Protein AF-A0A388SFV3-F1 (afdb_monomer_lite)

Radius of gyration: 19.25 Å; chains: 1; bounding box: 48×56×50 Å

Sequence (148 aa):
MTDPQYMTKIFVDTTKRKKVIFIKVAERQGKKLGDWVMDVLTEHLKAQFIDAAMKSGISFSALELKRREDGWVEVNPDTMHELCRLAKIPPHYYDLSSEEDLADIVFSLYAEWKKQGGTPDAVAEAILEESGVHLAPENKEESRQALG

Organism: NCBI:txid2259133

Secondary structure (DSSP, 8-state):
-PPP---PPPP----HHHHHHHHHHHHHTT--HHHHHHHHHHHHHHHHHHHHHHHH---GGGG--EE-TTS-EE--HHHHHHHHHHHTS-TTTGGGS-HHHHHHHHHHHHHHHHHTTPPP-HHHHHHHHHTT--PPPP---SSSSS--

Structure (mmCIF, N/CA/C/O backbone):
d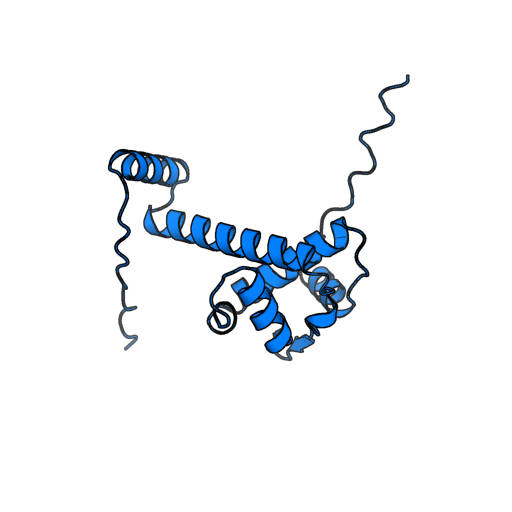ata_AF-A0A388SFV3-F1
#
_entry.id   AF-A0A388SFV3-F1
#
loop_
_atom_site.group_PDB
_atom_site.id
_atom_site.type_symbol
_atom_site.label_atom_id
_atom_site.label_alt_id
_atom_site.label_comp_id
_atom_site.label_asym_id
_atom_site.label_entity_id
_atom_site.label_seq_id
_atom_site.pdbx_PDB_ins_code
_atom_site.Cartn_x
_atom_site.Cartn_y
_atom_site.Cartn_z
_atom_site.occupancy
_atom_site.B_iso_or_equiv
_atom_site.auth_seq_id
_atom_site.auth_comp_id
_atom_site.auth_asym_id
_atom_site.auth_atom_id
_atom_site.pdbx_PDB_model_num
ATOM 1 N N . MET A 1 1 ? 30.316 -14.248 7.718 1.00 35.06 1 MET A N 1
ATOM 2 C CA . MET A 1 1 ? 30.219 -14.416 6.254 1.00 35.06 1 MET A CA 1
ATOM 3 C C . MET A 1 1 ? 28.776 -14.155 5.883 1.00 35.06 1 MET A C 1
ATOM 5 O O . MET A 1 1 ? 27.941 -15.012 6.116 1.00 35.06 1 MET A O 1
ATOM 9 N N . THR A 1 2 ? 28.469 -12.935 5.455 1.00 43.72 2 THR A N 1
ATOM 10 C CA . THR A 1 2 ? 27.161 -12.576 4.901 1.00 43.72 2 THR A CA 1
ATOM 11 C C . THR A 1 2 ? 27.071 -13.176 3.503 1.00 43.72 2 THR A C 1
ATOM 13 O O . THR A 1 2 ? 27.927 -12.913 2.659 1.00 43.72 2 THR A O 1
ATOM 16 N N . ASP A 1 3 ? 26.088 -14.048 3.308 1.00 43.12 3 ASP A N 1
ATOM 17 C CA . ASP A 1 3 ? 25.735 -14.649 2.022 1.00 43.12 3 ASP A CA 1
ATOM 18 C C . ASP A 1 3 ? 25.507 -13.516 0.997 1.00 43.12 3 ASP A C 1
ATOM 20 O O . ASP A 1 3 ? 24.798 -12.555 1.325 1.00 43.12 3 ASP A O 1
ATOM 24 N N . PRO A 1 4 ? 26.144 -13.519 -0.191 1.00 50.72 4 PRO A N 1
ATOM 25 C CA . PRO A 1 4 ? 25.873 -12.509 -1.204 1.00 50.72 4 PRO A CA 1
ATOM 26 C C . PRO A 1 4 ? 24.379 -12.526 -1.525 1.00 50.72 4 PRO A C 1
ATOM 28 O O . PRO A 1 4 ? 23.856 -13.546 -1.965 1.00 50.72 4 PRO A O 1
ATOM 31 N N . GL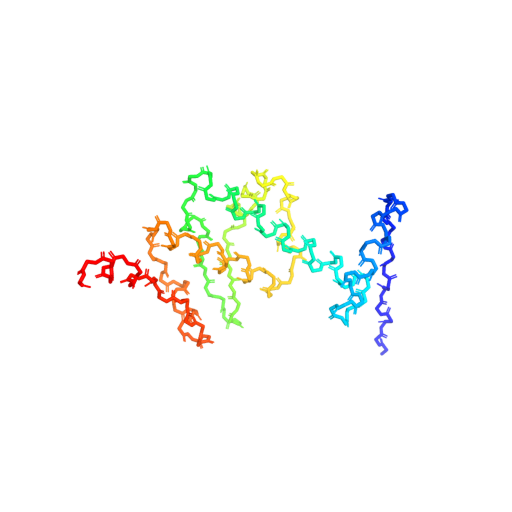N A 1 5 ? 23.711 -11.391 -1.287 1.00 54.69 5 GLN A N 1
ATOM 32 C CA . GLN A 1 5 ? 22.319 -11.136 -1.659 1.00 54.69 5 GLN A CA 1
ATOM 33 C C . GLN A 1 5 ? 21.999 -11.835 -2.982 1.00 54.69 5 GLN A C 1
ATOM 35 O O . GLN A 1 5 ? 22.585 -11.501 -4.016 1.00 54.69 5 GLN A O 1
ATOM 40 N N . TYR A 1 6 ? 21.097 -12.816 -2.948 1.00 57.25 6 TYR A N 1
ATOM 41 C CA . TYR A 1 6 ? 20.627 -13.499 -4.145 1.00 57.25 6 TYR A CA 1
ATOM 42 C C . TYR A 1 6 ? 20.021 -12.454 -5.090 1.00 57.25 6 TYR A C 1
ATOM 44 O O . TYR A 1 6 ? 18.871 -12.045 -4.935 1.00 57.25 6 TYR A O 1
ATOM 52 N N . MET A 1 7 ? 20.802 -12.001 -6.076 1.00 57.06 7 MET A N 1
ATOM 53 C CA . MET A 1 7 ? 20.297 -11.202 -7.189 1.00 57.06 7 MET A CA 1
ATOM 54 C C . MET A 1 7 ? 19.325 -12.078 -7.976 1.00 57.06 7 MET A C 1
ATOM 56 O O . MET A 1 7 ? 19.717 -12.856 -8.849 1.00 57.06 7 MET A O 1
ATOM 60 N N . THR A 1 8 ? 18.044 -11.956 -7.657 1.00 73.44 8 THR A N 1
ATOM 61 C CA . THR A 1 8 ? 16.984 -12.633 -8.393 1.00 73.44 8 THR A CA 1
ATOM 62 C C . THR A 1 8 ? 16.711 -11.841 -9.664 1.00 73.44 8 THR A C 1
ATOM 64 O O . THR A 1 8 ? 16.377 -10.658 -9.622 1.00 73.44 8 THR A O 1
ATOM 67 N N . LYS A 1 9 ? 16.898 -12.475 -10.824 1.00 80.69 9 LYS A N 1
ATOM 68 C CA . LYS A 1 9 ? 16.600 -11.860 -12.122 1.00 80.69 9 LYS A CA 1
ATOM 69 C C . LYS A 1 9 ? 15.148 -12.138 -12.485 1.00 80.69 9 LYS A C 1
ATOM 71 O O . LYS A 1 9 ? 14.777 -13.293 -12.672 1.00 80.69 9 LYS A O 1
ATOM 76 N N . ILE A 1 10 ? 14.360 -11.079 -12.642 1.00 82.75 10 ILE A N 1
ATOM 77 C CA . ILE A 1 10 ? 13.009 -11.149 -13.201 1.00 82.75 10 ILE A CA 1
ATOM 78 C C . ILE A 1 10 ? 13.092 -10.767 -14.680 1.00 82.75 10 ILE A C 1
ATOM 80 O O . ILE A 1 10 ? 13.607 -9.703 -15.030 1.00 82.75 10 ILE A O 1
ATOM 84 N N . PHE A 1 11 ? 12.601 -11.640 -15.559 1.00 87.12 11 PHE A N 1
ATOM 85 C CA . PHE A 1 11 ? 12.498 -11.359 -16.989 1.00 87.12 11 PHE A CA 1
ATOM 86 C C . PHE A 1 11 ? 11.090 -10.861 -17.300 1.00 87.12 11 PHE A C 1
ATOM 88 O O . PHE A 1 11 ? 10.111 -11.556 -17.047 1.00 87.12 11 PHE A O 1
ATOM 95 N N . VAL A 1 12 ? 10.999 -9.649 -17.845 1.00 86.00 12 VAL A N 1
ATOM 96 C CA . VAL A 1 12 ? 9.728 -9.036 -18.239 1.00 86.00 12 VAL A CA 1
ATOM 97 C C . VAL A 1 12 ? 9.680 -8.937 -19.755 1.00 86.00 12 VAL A C 1
ATOM 99 O O . VAL A 1 12 ? 10.463 -8.202 -20.366 1.00 86.00 12 VAL A O 1
ATOM 102 N N . ASP A 1 13 ? 8.733 -9.649 -20.357 1.00 90.31 13 ASP A N 1
ATOM 103 C CA . ASP A 1 13 ? 8.477 -9.554 -21.786 1.00 90.31 13 ASP A CA 1
ATOM 104 C C . ASP A 1 13 ? 7.686 -8.290 -22.116 1.00 90.31 13 ASP A C 1
ATOM 106 O O . ASP A 1 13 ? 6.670 -7.951 -21.509 1.00 90.31 13 ASP A O 1
ATOM 110 N N . THR A 1 14 ? 8.170 -7.556 -23.111 1.00 90.25 14 THR A N 1
ATOM 111 C CA . THR A 1 14 ? 7.523 -6.337 -23.585 1.00 90.25 14 THR A CA 1
ATOM 112 C C . THR A 1 14 ? 7.904 -6.061 -25.031 1.00 90.25 14 THR A C 1
ATOM 114 O O . THR A 1 14 ? 8.871 -6.598 -25.573 1.00 90.25 14 THR A O 1
ATOM 117 N N . THR A 1 15 ? 7.155 -5.179 -25.685 1.00 95.38 15 THR A N 1
ATOM 118 C CA . THR A 1 15 ? 7.491 -4.759 -27.050 1.00 95.38 15 THR A CA 1
ATOM 119 C C . THR A 1 15 ? 8.814 -3.987 -27.071 1.00 95.38 15 THR A C 1
ATOM 121 O O . THR A 1 15 ? 9.123 -3.233 -26.143 1.00 95.38 15 THR A O 1
ATOM 124 N N . LYS A 1 16 ? 9.563 -4.077 -28.182 1.00 93.94 16 LYS A N 1
ATOM 125 C CA . LYS A 1 16 ? 10.798 -3.290 -28.382 1.00 93.94 16 LYS A CA 1
ATOM 126 C C . LYS A 1 16 ? 10.576 -1.796 -28.120 1.00 93.94 16 LYS A C 1
ATOM 128 O O . LYS A 1 16 ? 11.405 -1.150 -27.487 1.00 93.94 16 LYS A O 1
ATOM 133 N N . ARG A 1 17 ? 9.431 -1.260 -28.559 1.00 95.75 17 ARG A N 1
ATOM 134 C CA . ARG A 1 17 ? 9.070 0.151 -28.374 1.00 95.75 17 ARG A CA 1
ATOM 135 C C . ARG A 1 17 ? 8.896 0.512 -26.897 1.00 95.75 17 ARG A C 1
ATOM 137 O O . ARG A 1 17 ? 9.466 1.508 -26.465 1.00 95.75 17 ARG A O 1
ATOM 144 N N . LYS A 1 18 ? 8.162 -0.295 -26.122 1.00 94.69 18 LYS A N 1
ATOM 145 C CA . LYS A 1 18 ? 7.991 -0.067 -24.675 1.00 94.69 18 LYS A CA 1
ATOM 146 C C . LYS A 1 18 ? 9.321 -0.159 -23.930 1.00 94.69 18 LYS A C 1
ATOM 148 O O . LYS A 1 18 ? 9.615 0.732 -23.144 1.00 94.69 18 LYS A O 1
ATOM 153 N N . LYS A 1 19 ? 10.162 -1.152 -24.250 1.00 94.19 19 LYS A N 1
ATOM 154 C CA . LYS A 1 19 ? 11.507 -1.276 -23.663 1.00 94.19 19 LYS A CA 1
ATOM 155 C C . LYS A 1 19 ? 12.333 0.002 -23.844 1.00 94.19 19 LYS A C 1
ATOM 157 O O . LYS A 1 19 ? 12.909 0.495 -22.882 1.00 94.19 19 LYS A O 1
ATOM 162 N N . VAL A 1 20 ? 12.364 0.557 -25.059 1.00 96.00 20 VAL A N 1
ATOM 163 C CA . VAL A 1 20 ? 13.090 1.809 -25.345 1.00 96.00 20 VAL A CA 1
ATOM 164 C C . VAL A 1 20 ? 12.526 2.984 -24.546 1.00 96.00 20 VAL A C 1
ATOM 166 O O . VAL A 1 20 ? 13.297 3.802 -24.053 1.00 96.00 20 VAL A O 1
ATOM 169 N N . ILE A 1 21 ? 11.201 3.075 -24.405 1.00 96.31 21 ILE A N 1
ATOM 170 C CA . ILE A 1 21 ? 10.563 4.129 -23.606 1.00 96.31 21 ILE A CA 1
ATOM 171 C C . ILE A 1 21 ? 10.970 4.003 -22.134 1.00 96.31 21 ILE A C 1
ATOM 173 O O . ILE A 1 21 ? 11.420 4.989 -21.562 1.00 96.31 21 ILE A O 1
ATOM 177 N N . PHE A 1 22 ? 10.874 2.808 -21.544 1.00 95.12 22 PHE A N 1
ATOM 178 C CA . PHE A 1 22 ? 11.200 2.593 -20.131 1.00 95.12 22 PHE A CA 1
ATOM 179 C C . PHE A 1 22 ? 12.657 2.933 -19.814 1.00 95.12 22 PHE A C 1
ATOM 181 O O . PHE A 1 22 ? 12.913 3.647 -18.852 1.00 95.12 22 PHE A O 1
ATOM 188 N N . ILE A 1 23 ? 13.599 2.511 -20.667 1.00 95.62 23 ILE A N 1
ATOM 189 C CA . ILE A 1 23 ? 15.021 2.861 -20.516 1.00 95.62 23 ILE A CA 1
ATOM 190 C C . ILE A 1 23 ? 15.198 4.382 -20.505 1.00 95.62 23 ILE A C 1
ATOM 192 O O . ILE A 1 23 ? 15.770 4.926 -19.566 1.00 95.62 23 ILE A O 1
ATOM 196 N N . LYS A 1 24 ? 14.645 5.082 -21.504 1.00 97.31 24 LYS A N 1
ATOM 197 C CA . LYS A 1 24 ? 14.796 6.539 -21.618 1.00 97.31 24 LYS A CA 1
ATOM 198 C C . LYS A 1 24 ? 14.169 7.300 -20.453 1.00 97.31 24 LYS A C 1
ATOM 200 O O . LYS A 1 24 ? 14.669 8.359 -20.085 1.00 97.31 24 LYS A O 1
ATOM 205 N N . VAL A 1 25 ? 13.052 6.815 -19.912 1.00 97.25 25 VAL A N 1
ATOM 206 C CA . VAL A 1 25 ? 12.404 7.444 -18.753 1.00 97.25 25 VAL A CA 1
ATOM 207 C C . VAL A 1 25 ? 13.235 7.219 -17.491 1.00 97.25 25 VAL A C 1
ATOM 209 O O . VAL A 1 25 ? 13.499 8.191 -16.788 1.00 97.25 25 VAL A O 1
ATOM 212 N N . ALA A 1 26 ? 13.710 5.994 -17.249 1.00 96.69 26 ALA A N 1
ATOM 213 C CA . ALA A 1 26 ? 14.568 5.684 -16.106 1.00 96.69 26 ALA A CA 1
ATOM 214 C C . ALA A 1 26 ? 15.867 6.515 -16.125 1.00 96.69 26 ALA A C 1
ATOM 216 O O . ALA A 1 26 ? 16.203 7.158 -15.132 1.00 96.69 26 ALA A O 1
ATOM 217 N N . GLU A 1 27 ? 16.535 6.605 -17.282 1.00 97.19 27 GLU A N 1
ATOM 218 C CA . GLU A 1 27 ? 17.751 7.412 -17.470 1.00 97.19 27 GLU A CA 1
ATOM 219 C C . GLU A 1 27 ? 17.519 8.900 -17.180 1.00 97.19 27 GLU A C 1
ATOM 221 O O . GLU A 1 27 ? 18.321 9.531 -16.495 1.00 97.19 27 GLU A O 1
ATOM 226 N N . ARG A 1 28 ? 16.399 9.467 -17.651 1.00 97.62 28 ARG A N 1
ATOM 227 C CA . ARG A 1 28 ? 16.036 10.870 -17.380 1.00 97.62 28 ARG A CA 1
ATOM 228 C C . ARG A 1 28 ? 15.793 11.157 -15.900 1.00 97.62 28 ARG A C 1
ATOM 230 O O . ARG A 1 28 ? 15.903 12.309 -15.498 1.00 97.62 28 ARG A O 1
ATOM 237 N N . GLN A 1 29 ? 15.456 10.137 -15.116 1.00 96.50 29 GLN A N 1
ATOM 238 C CA . GLN A 1 29 ? 15.281 10.228 -13.666 1.00 96.50 29 GLN A CA 1
ATOM 239 C C . GLN A 1 29 ? 16.550 9.835 -12.892 1.00 96.50 29 GLN A C 1
ATOM 241 O O . GLN A 1 29 ? 16.522 9.795 -11.667 1.00 96.50 29 GLN A O 1
ATOM 246 N N . GLY A 1 30 ? 17.653 9.518 -13.582 1.00 96.56 30 GLY A N 1
ATOM 247 C CA . GLY A 1 30 ? 18.892 9.065 -12.947 1.00 96.56 30 GLY A CA 1
ATOM 248 C C . GLY A 1 30 ? 18.784 7.693 -12.271 1.00 96.56 30 GLY A C 1
ATOM 249 O O . GLY A 1 30 ? 19.610 7.375 -11.420 1.00 96.56 30 GLY A O 1
ATOM 250 N N . LYS A 1 31 ? 17.781 6.877 -12.628 1.00 95.75 31 LYS A N 1
ATOM 251 C CA . LYS A 1 31 ? 17.527 5.557 -12.032 1.00 95.75 31 LYS A CA 1
ATOM 252 C C . LYS A 1 31 ? 17.971 4.429 -12.959 1.00 95.75 31 LYS A C 1
ATOM 254 O O . LYS A 1 31 ? 17.904 4.539 -14.185 1.00 95.75 31 LYS A O 1
ATOM 259 N N . LYS A 1 32 ? 18.375 3.294 -12.380 1.00 93.94 32 LYS A N 1
ATOM 260 C CA . LYS A 1 32 ? 18.503 2.048 -13.150 1.00 93.94 32 LYS A CA 1
ATOM 261 C C . LYS A 1 32 ? 17.109 1.587 -13.572 1.00 93.94 32 LYS A C 1
ATOM 263 O O . LYS A 1 32 ? 16.143 1.771 -12.839 1.00 93.94 32 LYS A O 1
ATOM 268 N N . LEU A 1 33 ? 17.011 0.939 -14.736 1.00 92.44 33 LEU A N 1
ATOM 269 C CA . LEU A 1 33 ? 15.728 0.452 -15.254 1.00 92.44 33 LEU A CA 1
ATOM 270 C C . LEU A 1 33 ? 15.007 -0.474 -14.263 1.00 92.44 33 LEU A C 1
ATOM 272 O O . LEU A 1 33 ? 13.798 -0.359 -14.126 1.00 92.44 33 LEU A O 1
ATOM 276 N N . GLY A 1 34 ? 15.734 -1.385 -13.606 1.00 91.25 34 GLY A N 1
ATOM 277 C CA . GLY A 1 34 ? 15.156 -2.315 -12.629 1.00 91.25 34 GLY A CA 1
ATOM 278 C C . GLY A 1 34 ? 14.499 -1.575 -11.467 1.00 91.25 34 GLY A C 1
ATOM 279 O O . GLY A 1 34 ? 13.305 -1.741 -11.254 1.00 91.25 34 GLY A O 1
ATOM 280 N N . ASP A 1 35 ? 15.257 -0.700 -10.807 1.00 91.88 35 ASP A N 1
ATOM 281 C CA . ASP A 1 35 ? 14.784 0.119 -9.685 1.00 91.88 35 ASP A CA 1
ATOM 282 C C . ASP A 1 35 ? 13.563 0.959 -10.095 1.00 91.88 35 ASP A C 1
ATOM 284 O O . ASP A 1 35 ? 12.528 0.918 -9.444 1.00 91.88 35 ASP A O 1
ATOM 288 N N . TRP A 1 36 ? 13.630 1.622 -11.255 1.00 94.62 36 TRP A N 1
ATOM 289 C CA . TRP A 1 36 ? 12.508 2.408 -11.774 1.00 94.62 36 TRP A CA 1
ATOM 290 C C . TRP A 1 36 ? 11.253 1.563 -12.046 1.00 94.62 36 TRP A C 1
ATOM 292 O O . TRP A 1 36 ? 10.141 2.005 -11.771 1.00 94.62 36 TRP A O 1
ATOM 302 N N . VAL A 1 37 ? 11.405 0.351 -12.595 1.00 92.31 37 VAL A N 1
ATOM 303 C CA . VAL A 1 37 ? 10.269 -0.560 -12.817 1.00 92.31 37 VAL A CA 1
ATOM 304 C C . VAL A 1 37 ? 9.656 -0.997 -11.489 1.00 92.31 37 VAL A C 1
ATOM 306 O O . VAL A 1 37 ? 8.432 -1.070 -11.405 1.00 92.31 37 VAL A O 1
ATOM 309 N N . MET A 1 38 ? 10.480 -1.268 -10.474 1.00 91.31 38 MET A N 1
ATOM 310 C CA . MET A 1 38 ? 9.993 -1.635 -9.145 1.00 91.31 38 MET A CA 1
ATOM 311 C C . MET A 1 38 ? 9.225 -0.484 -8.499 1.00 91.31 38 MET A C 1
ATOM 313 O O . MET A 1 38 ? 8.109 -0.712 -8.053 1.00 91.31 38 MET A O 1
ATOM 317 N N . ASP A 1 39 ? 9.735 0.749 -8.562 1.00 92.00 39 ASP A N 1
ATOM 318 C CA . ASP A 1 39 ? 9.021 1.926 -8.047 1.00 92.00 39 ASP A CA 1
ATOM 319 C C . ASP A 1 39 ? 7.643 2.084 -8.706 1.00 92.00 39 ASP A C 1
ATOM 321 O O . ASP A 1 39 ? 6.629 2.266 -8.037 1.00 92.00 39 ASP A O 1
ATOM 325 N N . VAL A 1 40 ? 7.587 1.972 -10.040 1.00 93.56 40 VAL A N 1
ATOM 326 C CA . VAL A 1 40 ? 6.328 2.081 -10.792 1.00 93.56 40 VAL A CA 1
ATOM 327 C C . VAL A 1 40 ? 5.362 0.952 -10.433 1.00 93.56 40 VAL A C 1
ATOM 329 O O . VAL A 1 40 ? 4.157 1.188 -10.357 1.00 93.56 40 VAL A O 1
ATOM 332 N N . LEU A 1 41 ? 5.865 -0.268 -10.229 1.00 92.69 41 LEU A N 1
ATOM 333 C CA . LEU A 1 41 ? 5.046 -1.405 -9.818 1.00 92.69 41 LEU A CA 1
ATOM 334 C C . LEU A 1 41 ? 4.479 -1.204 -8.408 1.00 92.69 41 LEU A C 1
ATOM 336 O O . LEU A 1 41 ? 3.280 -1.398 -8.220 1.00 92.69 41 LEU A O 1
ATOM 340 N N . THR A 1 42 ? 5.309 -0.785 -7.452 1.00 91.94 42 THR A N 1
ATOM 341 C CA . THR A 1 42 ? 4.897 -0.515 -6.068 1.00 91.94 42 THR A CA 1
ATOM 342 C C . THR A 1 42 ? 3.820 0.563 -6.022 1.00 91.94 42 THR A C 1
ATOM 344 O O . THR A 1 42 ? 2.754 0.344 -5.446 1.00 91.94 42 THR A O 1
ATOM 347 N N . GLU A 1 43 ? 4.028 1.685 -6.715 1.00 94.31 43 GLU A N 1
ATOM 348 C CA . GLU A 1 43 ? 3.036 2.762 -6.799 1.00 94.31 43 GLU A CA 1
ATOM 349 C C . GLU A 1 43 ? 1.740 2.312 -7.487 1.00 94.31 43 GLU A C 1
ATOM 351 O O . GLU A 1 43 ? 0.643 2.696 -7.077 1.00 94.31 43 GLU A O 1
ATOM 356 N N . HIS A 1 44 ? 1.837 1.456 -8.510 1.00 95.56 44 HIS A N 1
ATOM 357 C CA . HIS A 1 44 ? 0.659 0.906 -9.176 1.00 95.56 44 HIS A CA 1
ATOM 358 C C . HIS A 1 44 ? -0.168 0.009 -8.247 1.00 95.56 44 HIS A C 1
ATOM 360 O O . HIS A 1 44 ? -1.389 0.164 -8.191 1.00 95.56 44 HIS A O 1
ATOM 366 N N . LEU A 1 45 ? 0.482 -0.895 -7.506 1.00 95.62 45 LEU A N 1
ATOM 367 C CA . LEU A 1 45 ? -0.182 -1.776 -6.543 1.00 95.62 45 LEU A CA 1
ATOM 368 C C . LEU A 1 45 ? -0.807 -0.975 -5.398 1.00 95.62 45 LEU A C 1
ATOM 370 O O . LEU A 1 45 ? -1.967 -1.205 -5.065 1.00 95.62 45 LEU A O 1
ATOM 374 N N . LYS A 1 46 ? -0.093 0.025 -4.867 1.00 96.00 46 LYS A N 1
ATOM 375 C CA . LYS A 1 46 ? -0.621 0.954 -3.859 1.00 96.00 46 LYS A CA 1
ATOM 376 C C . LYS A 1 46 ? -1.877 1.675 -4.348 1.00 96.00 46 LYS A C 1
ATOM 378 O O . LYS A 1 46 ? -2.903 1.650 -3.672 1.00 96.00 46 LYS A O 1
ATOM 383 N N . ALA A 1 47 ? -1.834 2.272 -5.539 1.00 96.94 47 ALA A N 1
ATOM 384 C CA . ALA A 1 47 ? -2.990 2.965 -6.105 1.00 96.94 47 ALA A CA 1
ATOM 385 C C . ALA A 1 47 ? -4.183 2.018 -6.326 1.00 96.94 47 ALA A C 1
ATOM 387 O O . ALA A 1 47 ? -5.323 2.380 -6.040 1.00 96.94 47 ALA A O 1
ATOM 388 N N . GLN A 1 48 ? -3.922 0.797 -6.802 1.00 97.56 48 GLN A N 1
ATOM 389 C CA . GLN A 1 48 ? -4.942 -0.231 -7.006 1.00 97.56 48 GLN A CA 1
ATOM 390 C C . GLN A 1 48 ? -5.578 -0.687 -5.685 1.00 97.56 48 GLN A C 1
ATOM 392 O O . GLN A 1 48 ? -6.795 -0.862 -5.623 1.00 97.56 48 GLN A O 1
ATOM 397 N N . PHE A 1 49 ? -4.774 -0.846 -4.633 1.00 97.81 49 PHE A N 1
ATOM 398 C CA . PHE A 1 49 ? -5.248 -1.172 -3.292 1.00 97.81 49 PHE A CA 1
ATOM 399 C C . PHE A 1 49 ? -6.147 -0.071 -2.723 1.00 97.81 49 PHE A C 1
ATOM 401 O O . PHE A 1 49 ? -7.272 -0.352 -2.314 1.00 97.81 49 PHE A O 1
ATOM 408 N N . ILE A 1 50 ? -5.689 1.185 -2.750 1.00 97.62 50 ILE A N 1
ATOM 409 C CA . ILE A 1 50 ? -6.442 2.327 -2.210 1.00 97.62 50 ILE A CA 1
ATOM 410 C C . ILE A 1 50 ? -7.761 2.510 -2.967 1.00 97.62 50 ILE A C 1
ATOM 412 O O . ILE A 1 50 ? -8.809 2.652 -2.342 1.00 97.62 50 ILE A O 1
ATOM 416 N N . ASP A 1 51 ? -7.742 2.449 -4.301 1.00 97.62 51 ASP A N 1
ATOM 417 C CA . ASP A 1 51 ? -8.957 2.560 -5.116 1.00 97.62 51 ASP A CA 1
ATOM 418 C C . ASP A 1 51 ? -9.990 1.478 -4.762 1.00 97.62 51 ASP A C 1
ATOM 420 O O . ASP A 1 51 ? -11.180 1.773 -4.614 1.00 97.62 51 ASP A O 1
ATOM 424 N N . ALA A 1 52 ? -9.542 0.232 -4.575 1.00 97.25 52 ALA A N 1
ATOM 425 C CA . ALA A 1 52 ? -10.412 -0.863 -4.165 1.00 97.25 52 ALA A CA 1
ATOM 426 C C . ALA A 1 52 ? -10.958 -0.665 -2.745 1.00 97.25 52 ALA A C 1
ATOM 428 O O . ALA A 1 52 ? -12.157 -0.850 -2.529 1.00 97.25 52 ALA A O 1
ATOM 429 N N . ALA A 1 53 ? -10.114 -0.240 -1.802 1.00 97.19 53 ALA A N 1
ATOM 430 C CA . ALA A 1 53 ? -10.518 0.035 -0.429 1.00 97.19 53 ALA A CA 1
ATOM 431 C C . ALA A 1 53 ? -11.585 1.131 -0.365 1.00 97.19 53 ALA A C 1
ATOM 433 O O . ALA A 1 53 ? -12.659 0.899 0.192 1.00 97.19 53 ALA A O 1
ATOM 434 N N . MET A 1 54 ? -11.370 2.263 -1.037 1.00 96.44 54 MET A N 1
ATOM 435 C CA . MET A 1 54 ? -12.335 3.367 -1.054 1.00 96.44 54 MET A CA 1
ATOM 436 C C . MET A 1 54 ? -13.675 2.985 -1.702 1.00 96.44 54 MET A C 1
ATOM 438 O O . MET A 1 54 ? -14.719 3.506 -1.315 1.00 96.44 54 MET A O 1
ATOM 442 N N . LYS A 1 55 ? -13.685 2.047 -2.659 1.00 96.81 55 LYS A N 1
ATOM 443 C CA . LYS A 1 55 ? -14.913 1.556 -3.317 1.00 96.81 55 LYS A CA 1
ATOM 444 C C . LYS A 1 55 ? -15.599 0.399 -2.592 1.00 96.81 55 LYS A C 1
ATOM 446 O O . LYS A 1 55 ? -16.736 0.073 -2.927 1.00 96.81 55 LYS A O 1
ATOM 451 N N . SER A 1 56 ? -14.924 -0.239 -1.640 1.00 95.94 56 SER A N 1
ATOM 452 C CA . SER A 1 56 ? -15.422 -1.439 -0.959 1.00 95.94 56 SER A CA 1
ATOM 453 C C . SER A 1 56 ? -16.538 -1.159 0.052 1.00 95.94 56 SER A C 1
ATOM 455 O O . SER A 1 56 ? -17.316 -2.055 0.369 1.00 95.94 56 SER A O 1
ATOM 457 N N . GLY A 1 57 ? -16.606 0.070 0.575 1.00 92.69 57 GLY A N 1
ATOM 458 C CA . GLY A 1 57 ? -17.446 0.415 1.724 1.00 92.69 57 GLY A CA 1
ATOM 459 C C . GLY A 1 57 ? -16.894 -0.066 3.074 1.00 92.69 57 GLY A C 1
ATOM 460 O O . GLY A 1 57 ? -17.521 0.191 4.100 1.00 92.69 57 GLY A O 1
ATOM 461 N N . ILE A 1 58 ? -15.733 -0.731 3.098 1.00 95.00 58 ILE A N 1
ATOM 462 C CA . ILE A 1 58 ? -15.011 -1.081 4.326 1.00 95.00 58 ILE A CA 1
ATOM 463 C C . ILE A 1 58 ? -14.428 0.208 4.914 1.00 95.00 58 ILE A C 1
ATOM 465 O O . ILE A 1 58 ? -13.735 0.957 4.226 1.00 95.00 58 ILE A O 1
ATOM 469 N N . SER A 1 59 ? -14.725 0.489 6.184 1.00 94.69 59 SER A N 1
ATOM 470 C CA . SER A 1 59 ? -14.197 1.672 6.863 1.00 94.69 59 SER A CA 1
ATOM 471 C C . SER A 1 59 ? -12.722 1.507 7.211 1.00 94.69 59 SER A C 1
ATOM 473 O O . SER A 1 59 ? -12.273 0.402 7.507 1.00 94.69 59 SER A O 1
ATOM 475 N N . PHE A 1 60 ? -11.980 2.616 7.280 1.00 96.62 60 PHE A N 1
ATOM 476 C CA . PHE A 1 60 ? -10.582 2.585 7.727 1.00 96.62 60 PHE A CA 1
ATOM 477 C C . PHE A 1 60 ? -10.418 1.907 9.099 1.00 96.62 60 PHE A C 1
ATOM 479 O O . PHE A 1 60 ? -9.503 1.115 9.296 1.00 96.62 60 PHE A O 1
ATOM 486 N N . SER A 1 61 ? -11.358 2.136 10.022 1.00 96.19 61 SER A N 1
ATOM 487 C CA . SER A 1 61 ? -11.360 1.521 11.356 1.00 96.19 61 SER A CA 1
ATOM 488 C C . SER A 1 61 ? -11.413 -0.013 11.351 1.00 96.19 61 SER A C 1
ATOM 490 O O . SER A 1 61 ? -11.019 -0.627 12.338 1.00 96.19 61 SER A O 1
ATOM 492 N N . ALA A 1 62 ? -11.858 -0.649 10.260 1.00 96.81 62 ALA A N 1
ATOM 493 C CA . ALA A 1 62 ? -11.847 -2.106 10.124 1.00 96.81 62 ALA A CA 1
ATOM 494 C C . ALA A 1 62 ? -10.427 -2.681 9.993 1.00 96.81 62 ALA A C 1
ATOM 496 O O . ALA A 1 62 ? -10.236 -3.884 10.161 1.00 96.81 62 ALA A O 1
ATOM 497 N N . LEU A 1 63 ? -9.424 -1.842 9.705 1.00 96.38 63 LEU A N 1
ATOM 498 C CA . LEU A 1 63 ? -8.019 -2.234 9.788 1.00 96.38 63 LEU A CA 1
ATOM 499 C C . LEU A 1 63 ? -7.562 -2.459 11.231 1.00 96.38 63 LEU A C 1
ATOM 501 O O . LEU A 1 63 ? -6.478 -2.997 11.407 1.00 96.38 63 LEU A O 1
ATOM 505 N N . GLU A 1 64 ? -8.345 -2.053 12.240 1.00 96.56 64 GLU A N 1
ATOM 506 C CA . GLU A 1 64 ? -8.017 -2.193 13.667 1.00 96.56 64 GLU A CA 1
ATOM 507 C C . GLU A 1 64 ? -6.566 -1.797 13.969 1.00 96.56 64 GLU A C 1
ATOM 509 O O . GLU A 1 64 ? -5.813 -2.555 14.583 1.00 96.56 64 GLU A O 1
ATOM 514 N N . LEU A 1 65 ? -6.175 -0.619 13.473 1.00 95.81 65 LEU A N 1
ATOM 515 C CA . LEU A 1 65 ? -4.801 -0.142 13.526 1.00 95.81 65 LEU A CA 1
ATOM 516 C C . LEU A 1 65 ? -4.300 -0.107 14.972 1.00 95.81 65 LEU A C 1
ATOM 518 O O . LEU A 1 65 ? -4.920 0.490 15.855 1.00 95.81 65 LEU A O 1
ATOM 522 N N . LYS A 1 66 ? -3.145 -0.724 15.206 1.00 94.56 66 LYS A N 1
ATOM 523 C CA . LYS A 1 66 ? -2.451 -0.722 16.493 1.00 94.56 66 LYS A CA 1
ATOM 524 C C . LYS A 1 66 ? -1.026 -0.238 16.315 1.00 94.56 66 LYS A C 1
ATOM 526 O O . LYS A 1 66 ? -0.392 -0.447 15.283 1.00 94.56 66 LYS A O 1
ATOM 531 N N . ARG A 1 67 ? -0.511 0.377 17.373 1.00 90.69 67 ARG A N 1
ATOM 532 C CA . ARG A 1 67 ? 0.907 0.681 17.517 1.00 90.69 67 ARG A CA 1
ATOM 533 C C . ARG A 1 67 ? 1.572 -0.462 18.278 1.00 90.69 67 ARG A C 1
ATOM 535 O O . ARG A 1 67 ? 1.160 -0.769 19.397 1.00 90.69 67 ARG A O 1
ATOM 542 N N . ARG A 1 68 ? 2.583 -1.083 17.675 1.00 90.69 68 ARG A N 1
ATOM 543 C CA . ARG A 1 68 ? 3.416 -2.105 18.318 1.00 90.69 68 ARG A CA 1
ATOM 544 C C . ARG A 1 68 ? 4.433 -1.461 19.260 1.00 90.69 68 ARG A C 1
ATOM 546 O O . ARG A 1 68 ? 4.771 -0.284 19.126 1.00 90.69 68 ARG A O 1
ATOM 553 N N . GLU A 1 69 ? 4.949 -2.250 20.201 1.00 87.19 69 GLU A N 1
ATOM 554 C CA . GLU A 1 69 ? 5.963 -1.810 21.175 1.00 87.19 69 GLU A CA 1
ATOM 555 C C . GLU A 1 69 ? 7.280 -1.365 20.518 1.00 87.19 69 GLU A C 1
ATOM 557 O O . GLU A 1 69 ? 7.992 -0.522 21.057 1.00 87.19 69 GLU A O 1
ATOM 562 N N . ASP A 1 70 ? 7.592 -1.909 19.342 1.00 84.38 70 ASP A N 1
ATOM 563 C CA . ASP A 1 70 ? 8.779 -1.578 18.549 1.00 84.38 70 ASP A CA 1
ATOM 564 C C . ASP A 1 70 ? 8.610 -0.329 17.667 1.00 84.38 70 ASP A C 1
ATOM 566 O O . ASP A 1 70 ? 9.540 0.056 16.960 1.00 84.38 70 ASP A O 1
ATOM 570 N N . GLY A 1 71 ? 7.448 0.326 17.725 1.00 83.56 71 GLY A N 1
ATOM 571 C CA . GLY A 1 71 ? 7.154 1.537 16.966 1.00 83.56 71 GLY A CA 1
ATOM 572 C C . GLY A 1 71 ? 6.492 1.298 15.607 1.00 83.56 71 GLY A C 1
ATOM 573 O O . GLY A 1 71 ? 6.047 2.264 14.986 1.00 83.56 71 GLY A O 1
ATOM 574 N N . TRP A 1 72 ? 6.370 0.050 15.150 1.00 88.31 72 TRP A N 1
ATOM 575 C CA . TRP A 1 72 ? 5.710 -0.258 13.881 1.00 88.31 72 TRP A CA 1
ATOM 576 C C . TRP A 1 72 ? 4.187 -0.310 14.008 1.00 88.31 72 TRP A C 1
ATOM 578 O O . TRP A 1 72 ? 3.617 -0.329 15.105 1.00 88.31 72 TRP A O 1
ATOM 588 N N . VAL A 1 73 ? 3.513 -0.292 12.861 1.00 90.75 73 VAL A N 1
ATOM 589 C CA . VAL A 1 73 ? 2.059 -0.441 12.788 1.00 90.75 73 VAL A CA 1
ATOM 590 C C . VAL A 1 73 ? 1.684 -1.913 12.686 1.00 90.75 73 VAL A C 1
ATOM 592 O O . VAL A 1 73 ? 2.365 -2.702 12.044 1.00 90.75 73 VAL A O 1
ATOM 595 N N . GLU A 1 74 ? 0.573 -2.278 13.308 1.00 93.31 74 GLU A N 1
ATOM 596 C CA . GLU A 1 74 ? -0.081 -3.571 13.132 1.00 93.31 74 GLU A CA 1
ATOM 597 C C . GLU A 1 74 ? -1.508 -3.330 12.647 1.00 93.31 74 GLU A C 1
ATOM 599 O O . GLU A 1 74 ? -2.182 -2.405 13.105 1.00 93.31 74 GLU A O 1
ATOM 604 N N . VAL A 1 75 ? -1.964 -4.161 11.714 1.00 95.88 75 VAL A N 1
ATOM 605 C CA . VAL A 1 75 ? -3.310 -4.109 11.136 1.00 95.88 75 VAL A CA 1
ATOM 606 C C . VAL A 1 75 ? -3.979 -5.473 11.239 1.00 95.88 75 VAL A C 1
ATOM 608 O O . VAL A 1 75 ? -3.305 -6.500 11.304 1.00 95.88 75 VAL A O 1
ATOM 611 N N . ASN A 1 76 ? -5.309 -5.491 11.207 1.00 96.50 76 ASN A N 1
ATOM 612 C CA . ASN A 1 76 ? -6.095 -6.709 11.100 1.00 96.50 76 ASN A CA 1
ATOM 613 C C 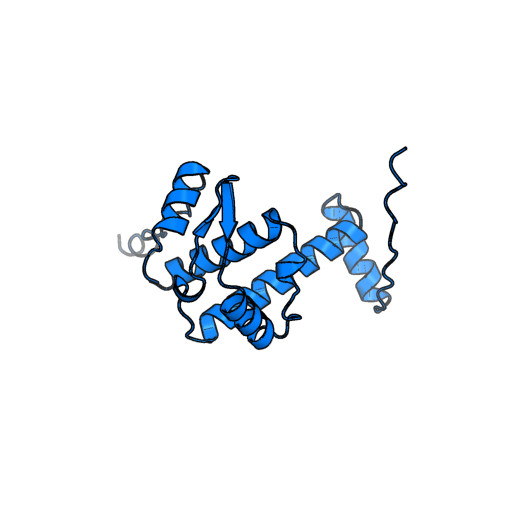. ASN A 1 76 ? -5.766 -7.424 9.768 1.00 96.50 76 ASN A C 1
ATOM 615 O O . ASN A 1 76 ? -6.072 -6.880 8.696 1.00 96.50 76 ASN A O 1
ATOM 619 N N . PRO A 1 77 ? -5.168 -8.632 9.813 1.00 95.25 77 PRO A N 1
ATOM 620 C CA . PRO A 1 77 ? -4.762 -9.352 8.612 1.00 95.25 77 PRO A CA 1
ATOM 621 C C . PRO A 1 77 ? -5.959 -9.765 7.753 1.00 95.25 77 PRO A C 1
ATOM 623 O O . PRO A 1 77 ? -5.873 -9.681 6.532 1.00 95.25 77 PRO A O 1
ATOM 626 N N . ASP A 1 78 ? -7.102 -10.112 8.351 1.00 97.00 78 ASP A N 1
ATOM 627 C CA . ASP A 1 78 ? -8.291 -10.533 7.603 1.00 97.00 78 ASP A CA 1
ATOM 628 C C . ASP A 1 78 ? -8.841 -9.378 6.752 1.00 97.00 78 ASP A C 1
ATOM 630 O O . ASP A 1 78 ? -9.151 -9.554 5.569 1.00 97.00 78 ASP A O 1
ATOM 634 N N . THR A 1 79 ? -8.899 -8.168 7.321 1.00 96.81 79 THR A N 1
ATOM 635 C CA . THR A 1 79 ? -9.303 -6.965 6.578 1.00 96.81 79 THR A CA 1
ATOM 636 C C . THR A 1 79 ? -8.299 -6.642 5.473 1.00 96.81 79 THR A C 1
ATOM 638 O O . THR A 1 79 ? -8.696 -6.334 4.348 1.00 96.81 79 THR A O 1
ATOM 641 N N . MET A 1 80 ? -6.996 -6.740 5.757 1.00 96.75 80 MET A N 1
ATOM 642 C CA . MET A 1 80 ? -5.948 -6.483 4.766 1.00 96.75 80 MET A CA 1
ATOM 643 C C . MET A 1 80 ? -6.009 -7.484 3.599 1.00 96.75 80 MET A C 1
ATOM 645 O O . MET A 1 80 ? -5.922 -7.090 2.431 1.00 96.75 80 MET A O 1
ATOM 649 N N . HIS A 1 81 ? -6.228 -8.768 3.888 1.00 97.69 81 HIS A N 1
ATOM 650 C CA . HIS A 1 81 ? -6.377 -9.828 2.887 1.00 97.69 81 HIS A CA 1
ATOM 651 C C . HIS A 1 81 ? -7.621 -9.623 2.028 1.00 97.69 81 HIS A C 1
ATOM 653 O O . HIS A 1 81 ? -7.557 -9.783 0.806 1.00 97.69 81 HIS A O 1
ATOM 659 N N . GLU A 1 82 ? -8.741 -9.231 2.637 1.00 97.56 82 GLU A N 1
ATOM 660 C CA . GLU A 1 82 ? -9.974 -8.937 1.910 1.00 97.56 82 GLU A CA 1
ATOM 661 C C . GLU A 1 82 ? -9.806 -7.733 0.976 1.00 97.56 82 GLU A C 1
ATOM 663 O O . GLU A 1 82 ? -10.176 -7.799 -0.200 1.00 97.56 82 GLU A O 1
ATOM 668 N N . LEU A 1 83 ? -9.171 -6.656 1.446 1.00 97.25 83 LEU A N 1
ATOM 669 C CA . LEU A 1 83 ? -8.861 -5.494 0.614 1.00 97.25 83 LEU A CA 1
ATOM 670 C C . LEU A 1 83 ? -7.917 -5.851 -0.542 1.00 97.25 83 LEU A C 1
ATOM 672 O O . LEU A 1 83 ? -8.168 -5.448 -1.680 1.00 97.25 83 LEU A O 1
ATOM 676 N N . CYS A 1 84 ? -6.898 -6.682 -0.301 1.00 97.75 84 CYS A N 1
ATOM 677 C CA . CYS A 1 84 ? -6.044 -7.216 -1.366 1.00 97.75 84 CYS A CA 1
ATOM 678 C C . CYS A 1 84 ? -6.853 -8.013 -2.394 1.00 97.75 84 CYS A C 1
ATOM 680 O O . CYS A 1 84 ? -6.704 -7.808 -3.602 1.00 97.75 84 CYS A O 1
ATOM 682 N N . ARG A 1 85 ? -7.764 -8.882 -1.939 1.00 97.44 85 ARG A N 1
ATOM 683 C CA . ARG A 1 85 ? -8.635 -9.674 -2.815 1.00 97.44 85 ARG A CA 1
ATOM 684 C C . ARG A 1 85 ? -9.514 -8.781 -3.691 1.00 97.44 85 ARG A C 1
ATOM 686 O O . ARG A 1 85 ? -9.604 -9.020 -4.898 1.00 97.44 85 ARG A O 1
ATOM 693 N N . LEU A 1 86 ? -10.126 -7.744 -3.117 1.00 97.62 86 LEU A N 1
ATOM 694 C CA . LEU A 1 86 ? -10.918 -6.749 -3.852 1.00 97.62 86 LEU A CA 1
ATOM 695 C C . LEU A 1 86 ? -10.060 -5.977 -4.862 1.00 97.62 86 LEU A C 1
ATOM 697 O O . LEU A 1 86 ? -10.485 -5.756 -5.998 1.00 97.62 86 LEU A O 1
ATOM 701 N N . ALA A 1 87 ? -8.827 -5.653 -4.479 1.00 97.38 87 ALA A N 1
ATOM 702 C CA . ALA A 1 87 ? -7.839 -5.015 -5.334 1.00 97.38 87 ALA A CA 1
ATOM 703 C C . ALA A 1 87 ? -7.259 -5.951 -6.402 1.00 97.38 87 ALA A C 1
ATOM 705 O O . ALA A 1 87 ? -6.555 -5.476 -7.283 1.00 97.38 87 ALA A O 1
ATOM 706 N N . LYS A 1 88 ? -7.550 -7.260 -6.385 1.00 97.25 88 LYS A N 1
ATOM 707 C CA . LYS A 1 88 ? -6.897 -8.278 -7.238 1.00 97.25 88 LYS A CA 1
ATOM 708 C C . LYS A 1 88 ? -5.374 -8.336 -7.042 1.00 97.25 88 LYS A C 1
ATOM 710 O O . LYS A 1 88 ? -4.636 -8.648 -7.976 1.00 97.25 88 LYS A O 1
ATOM 715 N N . ILE A 1 89 ? -4.927 -8.047 -5.827 1.00 96.62 89 ILE A N 1
ATOM 716 C CA . ILE A 1 89 ? -3.557 -8.221 -5.348 1.00 96.62 89 ILE A CA 1
ATOM 717 C C . ILE A 1 89 ? -3.509 -9.559 -4.589 1.00 96.62 89 ILE A C 1
ATOM 719 O O . ILE A 1 89 ? -4.503 -9.928 -3.955 1.00 96.62 89 ILE A O 1
ATOM 723 N N . PRO A 1 90 ? -2.410 -10.335 -4.656 1.00 95.56 90 PRO A N 1
ATOM 724 C CA . PRO A 1 90 ? -2.271 -11.539 -3.841 1.00 95.56 90 PRO A CA 1
ATOM 725 C C . PRO A 1 90 ? -2.545 -11.242 -2.351 1.00 95.56 90 PRO A C 1
ATOM 727 O O . PRO A 1 90 ? -1.948 -10.303 -1.831 1.00 95.56 90 PRO A O 1
ATOM 730 N N . PRO A 1 91 ? -3.400 -12.019 -1.652 1.00 91.69 91 PRO A N 1
ATOM 731 C CA . PRO A 1 91 ? -3.823 -11.700 -0.281 1.00 91.69 91 PRO A CA 1
ATOM 732 C C . PRO A 1 91 ? -2.672 -11.477 0.707 1.00 91.69 91 PRO A C 1
ATOM 734 O O . PRO A 1 91 ? -2.733 -10.561 1.514 1.00 91.69 91 PRO A O 1
ATOM 737 N N . HIS A 1 92 ? -1.591 -12.248 0.574 1.00 92.50 92 HIS A N 1
ATOM 738 C CA . HIS A 1 92 ? -0.416 -12.186 1.450 1.00 92.50 92 HIS A CA 1
ATOM 739 C C . HIS A 1 92 ? 0.664 -11.198 0.985 1.00 92.50 92 HIS A C 1
ATOM 741 O O . HIS A 1 92 ? 1.800 -11.269 1.445 1.00 92.50 92 HIS A O 1
ATOM 747 N N . TYR A 1 93 ? 0.369 -10.315 0.024 1.00 93.69 93 TYR A N 1
ATOM 748 C CA . TYR A 1 93 ? 1.371 -9.383 -0.500 1.00 93.69 93 TYR A CA 1
ATOM 749 C C . TYR A 1 93 ? 1.935 -8.480 0.607 1.00 93.69 93 TYR A C 1
ATOM 751 O O . TYR A 1 93 ? 3.152 -8.369 0.747 1.00 93.69 93 TYR A O 1
ATOM 759 N N . TYR A 1 94 ? 1.061 -7.891 1.428 1.00 92.69 94 TYR A N 1
ATOM 760 C CA . TYR A 1 94 ? 1.482 -7.017 2.525 1.00 92.69 94 TYR A CA 1
ATOM 761 C C . TYR A 1 94 ? 2.004 -7.778 3.751 1.00 92.69 94 TYR A C 1
ATOM 763 O O . TYR A 1 94 ? 2.844 -7.235 4.454 1.00 92.69 94 TYR A O 1
ATOM 771 N N . ASP A 1 95 ? 1.640 -9.054 3.938 1.00 91.31 95 ASP A N 1
ATOM 772 C CA . ASP A 1 95 ? 2.261 -9.921 4.960 1.00 91.31 95 ASP A CA 1
ATOM 773 C C . ASP A 1 95 ? 3.759 -10.158 4.687 1.00 91.31 95 ASP A C 1
ATOM 775 O O . ASP A 1 95 ? 4.538 -10.428 5.597 1.00 91.31 95 ASP A O 1
ATOM 779 N N . LEU A 1 96 ? 4.149 -10.118 3.409 1.00 91.12 96 LEU A N 1
ATOM 780 C CA . LEU A 1 96 ? 5.517 -10.345 2.937 1.00 91.12 96 LEU A CA 1
ATOM 781 C C . LEU A 1 96 ? 6.265 -9.041 2.631 1.00 91.12 96 LEU A C 1
ATOM 783 O O . LEU A 1 96 ? 7.431 -9.085 2.231 1.00 91.12 96 LEU A O 1
ATOM 787 N N . SER A 1 97 ? 5.585 -7.901 2.753 1.00 89.75 97 SER A N 1
ATOM 788 C CA . SER A 1 97 ? 6.162 -6.585 2.497 1.00 89.75 97 SER A CA 1
ATOM 789 C C . SER A 1 97 ? 7.000 -6.124 3.689 1.00 89.75 97 SER A C 1
ATOM 791 O O . SER A 1 97 ? 6.904 -6.674 4.787 1.00 89.75 97 SER A O 1
ATOM 793 N N . SER A 1 98 ? 7.853 -5.122 3.477 1.00 90.50 98 SER A N 1
ATOM 794 C CA . SER A 1 98 ? 8.564 -4.510 4.597 1.00 90.50 98 SER A CA 1
ATOM 795 C C . SER A 1 98 ? 7.592 -3.753 5.512 1.00 90.50 98 SER A C 1
ATOM 797 O O . SER A 1 98 ? 6.521 -3.325 5.079 1.00 90.50 98 SER A O 1
ATOM 799 N N . GLU A 1 99 ? 7.979 -3.545 6.771 1.00 90.56 99 GLU A N 1
ATOM 800 C CA . GLU A 1 99 ? 7.205 -2.719 7.710 1.00 90.56 99 GLU A CA 1
ATOM 801 C C . GLU A 1 99 ? 7.048 -1.269 7.195 1.00 90.56 99 GLU A C 1
ATOM 803 O O . GLU A 1 99 ? 6.020 -0.632 7.420 1.00 90.56 99 GLU A O 1
ATOM 808 N N . GLU A 1 100 ? 8.031 -0.763 6.436 1.00 90.94 100 GLU A N 1
ATOM 809 C CA . GLU A 1 100 ? 7.974 0.545 5.767 1.00 90.94 100 GLU A CA 1
ATOM 810 C C . GLU A 1 100 ? 6.909 0.578 4.665 1.00 90.94 100 GLU A C 1
ATOM 812 O O . GLU A 1 100 ? 6.111 1.513 4.615 1.00 90.94 100 GLU A O 1
ATOM 817 N N . ASP A 1 101 ? 6.850 -0.453 3.817 1.00 90.94 101 ASP A N 1
ATOM 818 C CA . ASP A 1 101 ? 5.839 -0.559 2.758 1.00 90.94 101 ASP A CA 1
ATOM 819 C C . ASP A 1 101 ? 4.428 -0.711 3.342 1.00 90.94 101 ASP A C 1
ATOM 821 O O . ASP A 1 101 ? 3.468 -0.135 2.821 1.00 90.94 101 ASP A O 1
ATOM 825 N N . LEU A 1 102 ? 4.294 -1.477 4.435 1.00 93.31 102 LEU A N 1
ATOM 826 C CA . LEU A 1 102 ? 3.033 -1.622 5.161 1.00 93.31 102 LEU A CA 1
ATOM 827 C C . LEU A 1 102 ? 2.590 -0.281 5.765 1.00 93.31 102 LEU A C 1
ATOM 829 O O . LEU A 1 102 ? 1.426 0.103 5.642 1.00 93.31 102 LEU A O 1
ATOM 833 N N . ALA A 1 103 ? 3.509 0.458 6.386 1.00 92.75 103 ALA A N 1
ATOM 834 C CA . ALA A 1 103 ? 3.212 1.786 6.903 1.00 92.75 103 ALA A CA 1
ATOM 835 C C . ALA A 1 103 ? 2.797 2.745 5.774 1.00 92.75 103 ALA A C 1
ATOM 837 O O . ALA A 1 103 ? 1.763 3.408 5.885 1.00 92.75 103 ALA A O 1
ATOM 838 N N . ASP A 1 104 ? 3.543 2.784 4.665 1.00 93.31 104 ASP A N 1
ATOM 839 C CA . ASP A 1 104 ? 3.244 3.650 3.520 1.00 93.31 104 ASP A CA 1
ATOM 840 C C . ASP A 1 104 ? 1.838 3.399 2.960 1.00 93.31 104 ASP A C 1
ATOM 842 O O . ASP A 1 104 ? 1.079 4.353 2.751 1.00 93.31 104 ASP A O 1
ATOM 846 N N . ILE A 1 105 ? 1.438 2.133 2.771 1.00 95.88 105 ILE A N 1
ATOM 847 C CA . ILE A 1 105 ? 0.098 1.828 2.255 1.00 95.88 105 ILE A CA 1
ATOM 848 C C . ILE A 1 105 ? -1.005 2.216 3.243 1.00 95.88 105 ILE A C 1
ATOM 850 O O . ILE A 1 105 ? -2.015 2.795 2.833 1.00 95.88 105 ILE A O 1
ATOM 854 N N . VAL A 1 106 ? -0.813 1.950 4.538 1.00 95.81 106 VAL A N 1
ATOM 855 C CA . VAL A 1 106 ? -1.799 2.264 5.581 1.00 95.81 106 VAL A CA 1
ATOM 856 C C . VAL A 1 106 ? -2.003 3.772 5.686 1.00 95.81 106 VAL A C 1
ATOM 858 O O . VAL A 1 106 ? -3.142 4.241 5.656 1.00 95.81 106 VAL A O 1
ATOM 861 N N . PHE A 1 107 ? -0.923 4.553 5.745 1.00 95.44 107 PHE A N 1
ATOM 862 C CA . PHE A 1 107 ? -1.026 6.008 5.855 1.00 95.44 107 P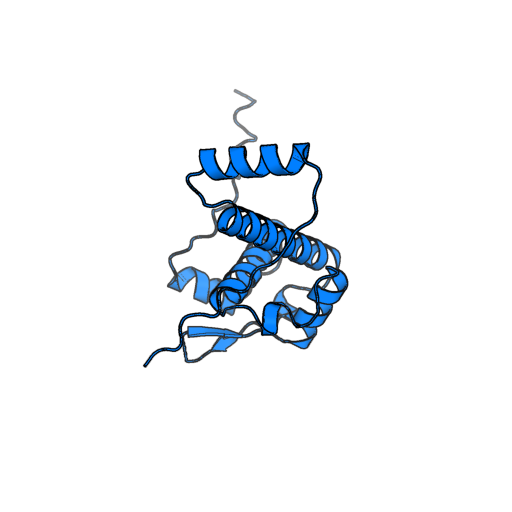HE A CA 1
ATOM 863 C C . PHE A 1 107 ? -1.490 6.667 4.556 1.00 95.44 107 PHE A C 1
ATOM 865 O O . PHE A 1 107 ? -2.231 7.651 4.605 1.00 95.44 107 PHE A O 1
ATOM 872 N N . SER A 1 108 ? -1.148 6.103 3.396 1.00 95.88 108 SER A N 1
ATOM 873 C CA . SER A 1 108 ? -1.690 6.562 2.114 1.00 95.88 108 SER A CA 1
ATOM 874 C C . SER A 1 108 ? -3.200 6.326 2.018 1.00 95.88 108 SER A C 1
ATOM 876 O O . SER A 1 108 ? -3.937 7.221 1.596 1.00 95.88 108 SER A O 1
ATOM 878 N N . LEU A 1 109 ? -3.686 5.162 2.464 1.00 97.19 109 LEU A N 1
ATOM 879 C CA . LEU A 1 109 ? -5.119 4.889 2.560 1.00 97.19 109 LEU A CA 1
ATOM 880 C C . LEU A 1 109 ? -5.799 5.832 3.562 1.00 97.19 109 LEU A C 1
ATOM 882 O O . LEU A 1 109 ? -6.855 6.382 3.256 1.00 97.19 109 LEU A O 1
ATOM 886 N N . TYR A 1 110 ? -5.190 6.069 4.725 1.00 97.31 110 TYR A N 1
ATOM 887 C CA . TYR A 1 110 ? -5.735 6.988 5.725 1.00 97.31 110 TYR A C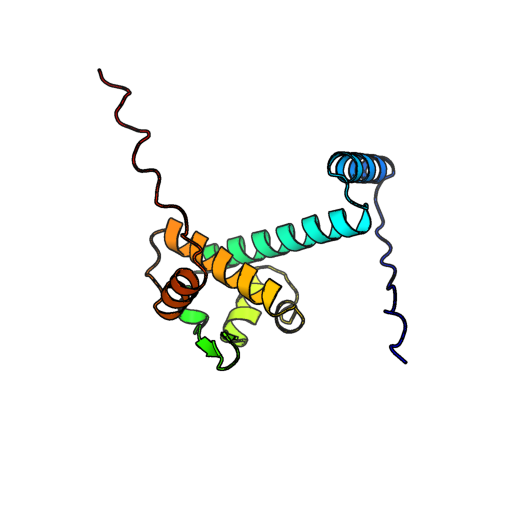A 1
ATOM 888 C C . TYR A 1 110 ? -5.855 8.424 5.201 1.00 97.31 110 TYR A C 1
ATOM 890 O O . TYR A 1 110 ? -6.866 9.098 5.412 1.00 97.31 110 TYR A O 1
ATOM 898 N N . ALA A 1 111 ? -4.843 8.894 4.471 1.00 96.00 111 ALA A N 1
ATOM 899 C CA . ALA A 1 111 ? -4.870 10.207 3.843 1.00 96.00 111 ALA A CA 1
ATOM 900 C C . ALA A 1 111 ? -6.032 10.331 2.845 1.00 96.00 111 ALA A C 1
ATOM 902 O O . ALA A 1 111 ? -6.713 11.358 2.819 1.00 96.00 111 ALA A O 1
ATOM 903 N N . GLU A 1 112 ? -6.291 9.293 2.048 1.00 96.88 112 GLU A N 1
ATOM 904 C CA . GLU A 1 112 ? -7.413 9.284 1.107 1.00 96.88 112 GLU A CA 1
ATOM 905 C C . GLU A 1 112 ? -8.773 9.178 1.815 1.00 96.88 112 GLU A C 1
ATOM 907 O O . GLU A 1 112 ? -9.711 9.894 1.466 1.00 96.88 112 GLU A O 1
ATOM 912 N N . TRP A 1 113 ? -8.858 8.374 2.877 1.00 96.69 113 TRP A N 1
ATOM 913 C CA . TRP A 1 113 ? -10.029 8.288 3.750 1.00 96.69 113 TRP A CA 1
ATOM 914 C C . TRP A 1 113 ? -10.414 9.659 4.320 1.00 96.69 113 TRP A C 1
ATOM 916 O O . TRP A 1 113 ? -11.570 10.078 4.219 1.00 96.69 113 TRP A O 1
ATOM 926 N N . LYS A 1 114 ? -9.434 10.411 4.840 1.00 96.31 114 LYS A N 1
ATOM 927 C CA . LYS A 1 114 ? -9.644 11.771 5.360 1.00 96.31 114 LYS A CA 1
ATOM 928 C C . LYS A 1 114 ? -10.129 12.747 4.294 1.00 96.31 114 LYS A C 1
ATOM 930 O O . LYS A 1 114 ? -11.053 13.511 4.563 1.00 96.31 114 LYS A O 1
ATOM 935 N N . LYS A 1 115 ? -9.558 12.717 3.084 1.00 95.00 115 LYS A N 1
ATOM 936 C CA . LYS A 1 115 ? -9.994 13.594 1.978 1.00 95.00 115 LYS A CA 1
ATOM 937 C C . LYS A 1 115 ? -11.461 13.394 1.602 1.00 95.00 115 LYS A C 1
ATOM 939 O O . LYS A 1 115 ? -12.095 14.329 1.124 1.00 95.00 115 LYS A O 1
ATOM 944 N N . GLN A 1 116 ? -12.005 12.198 1.820 1.00 92.50 116 GLN A N 1
ATOM 945 C CA . GLN A 1 116 ? -13.413 11.886 1.562 1.00 92.50 116 GLN A CA 1
ATOM 946 C C . GLN A 1 116 ? -14.324 12.145 2.775 1.00 92.50 116 GLN A C 1
ATOM 948 O O . GLN A 1 116 ? -15.487 11.745 2.773 1.00 92.50 116 GLN A O 1
ATOM 953 N N . GLY A 1 117 ? -13.825 12.835 3.807 1.00 93.50 117 GLY A N 1
ATOM 954 C CA . GLY A 1 117 ? -14.582 13.153 5.020 1.00 93.50 117 GLY A CA 1
ATOM 955 C C . GLY A 1 117 ? -14.715 11.978 5.990 1.00 93.50 117 GLY A C 1
ATOM 956 O O . GLY A 1 117 ? -15.595 11.988 6.851 1.00 93.50 117 GLY A O 1
ATOM 957 N N . GLY A 1 118 ? -13.864 10.959 5.845 1.00 93.38 118 GLY A N 1
ATOM 958 C CA . GLY A 1 118 ? -13.812 9.819 6.743 1.00 93.38 118 GLY A CA 1
ATOM 959 C C . GLY A 1 118 ? -13.477 10.222 8.181 1.00 93.38 118 GLY A C 1
ATOM 960 O O . GLY A 1 118 ? -12.751 11.186 8.431 1.00 93.38 118 GLY A O 1
ATOM 961 N N . THR A 1 119 ? -14.021 9.481 9.148 1.00 93.69 119 THR A N 1
ATOM 962 C CA . THR A 1 119 ? -13.782 9.740 10.573 1.00 93.69 119 THR A CA 1
ATOM 963 C C . THR A 1 119 ? -12.301 9.552 10.920 1.00 93.69 119 THR A C 1
ATOM 965 O O . THR A 1 119 ? -11.722 8.558 10.470 1.00 93.69 119 THR A O 1
ATOM 968 N N . PRO A 1 120 ? -11.703 10.457 11.720 1.00 93.88 120 PRO A N 1
ATOM 969 C CA . PRO A 1 120 ? -10.330 10.305 12.180 1.00 93.88 120 PRO A CA 1
ATOM 970 C C . PRO A 1 120 ? -10.112 9.029 12.998 1.00 93.88 120 PRO A C 1
ATOM 972 O O . PRO A 1 120 ? -10.981 8.627 13.773 1.00 93.88 120 PRO A O 1
ATOM 975 N N . ASP A 1 121 ? -8.929 8.438 12.859 1.00 95.81 121 ASP A N 1
ATOM 976 C CA . ASP A 1 121 ? -8.470 7.295 13.643 1.00 95.81 121 ASP A CA 1
ATOM 977 C C . ASP A 1 121 ? -7.417 7.746 14.664 1.00 95.81 121 ASP A C 1
ATOM 979 O O . ASP A 1 121 ? -6.419 8.370 14.310 1.00 95.81 121 ASP A O 1
ATOM 983 N N . ALA A 1 122 ? -7.646 7.449 15.946 1.00 93.19 122 ALA A N 1
ATOM 984 C CA . ALA A 1 122 ? -6.806 7.959 17.030 1.00 93.19 122 ALA A CA 1
ATOM 985 C C . ALA A 1 122 ? -5.360 7.445 16.963 1.00 93.19 122 ALA A C 1
ATOM 987 O O . ALA A 1 122 ? -4.438 8.182 17.309 1.00 93.19 122 ALA A O 1
ATOM 988 N N . VAL A 1 123 ? -5.156 6.202 16.515 1.00 93.12 123 VAL A N 1
ATOM 989 C CA . VAL A 1 123 ? -3.818 5.612 16.397 1.00 93.12 123 VAL A CA 1
ATOM 990 C C . VAL A 1 123 ? -3.104 6.211 15.192 1.00 93.12 123 VAL A C 1
ATOM 992 O O . VAL A 1 123 ? -1.950 6.615 15.309 1.00 93.12 123 VAL A O 1
ATOM 995 N N . ALA A 1 124 ? -3.791 6.341 14.056 1.00 93.56 124 ALA A N 1
ATOM 996 C CA . ALA A 1 124 ? -3.209 6.946 12.864 1.00 93.56 124 ALA A CA 1
ATOM 997 C C . ALA A 1 124 ? -2.786 8.407 13.102 1.00 93.56 124 ALA A C 1
ATOM 999 O O . ALA A 1 124 ? -1.677 8.787 12.731 1.00 93.56 124 ALA A O 1
ATOM 1000 N N . GLU A 1 125 ? -3.635 9.217 13.745 1.00 94.12 125 GLU A N 1
ATOM 1001 C CA . GLU A 1 125 ? -3.315 10.618 14.059 1.00 94.12 125 GLU A CA 1
ATOM 1002 C C . GLU A 1 125 ? -2.130 10.735 15.029 1.00 94.12 125 GLU A C 1
ATOM 1004 O O . GLU A 1 125 ? -1.230 11.536 14.782 1.00 94.12 125 GLU A O 1
ATOM 1009 N N . ALA A 1 126 ? -2.076 9.901 16.076 1.00 91.62 126 ALA A N 1
ATOM 1010 C CA . ALA A 1 126 ? -0.961 9.906 17.025 1.00 91.62 126 ALA A CA 1
ATOM 1011 C C . ALA A 1 126 ? 0.382 9.605 16.335 1.00 91.62 126 ALA A C 1
ATOM 1013 O O . ALA A 1 126 ? 1.372 10.298 16.558 1.00 91.62 126 ALA A O 1
ATOM 1014 N N . ILE A 1 127 ? 0.411 8.618 15.434 1.00 88.06 127 ILE A N 1
ATOM 1015 C CA . ILE A 1 127 ? 1.638 8.248 14.713 1.00 88.06 127 ILE A CA 1
ATOM 1016 C C . ILE A 1 127 ? 2.082 9.355 13.746 1.00 88.06 127 ILE A C 1
ATOM 1018 O O . ILE A 1 127 ? 3.280 9.619 13.608 1.00 88.06 127 ILE A O 1
ATOM 1022 N N . LEU A 1 128 ? 1.138 10.015 13.072 1.00 87.88 128 LEU A N 1
ATOM 1023 C CA . LEU A 1 128 ? 1.445 11.128 12.171 1.00 87.88 128 LEU A CA 1
ATOM 1024 C C . LEU A 1 128 ? 2.009 12.339 12.925 1.00 87.88 128 LEU A C 1
ATOM 1026 O O . LEU A 1 128 ? 2.958 12.964 12.443 1.00 87.88 128 LEU A O 1
ATOM 1030 N N . GLU A 1 129 ? 1.471 12.635 14.111 1.00 86.56 129 GLU A N 1
ATOM 1031 C CA . GLU A 1 129 ? 1.967 13.700 14.988 1.00 86.56 129 GLU A CA 1
ATOM 1032 C C . GLU A 1 129 ? 3.407 13.427 15.454 1.00 86.56 129 GLU A C 1
ATOM 1034 O O . GLU A 1 129 ? 4.268 14.299 15.333 1.00 86.56 129 GLU A O 1
ATOM 1039 N N . GLU A 1 130 ? 3.705 12.199 15.891 1.00 81.56 130 GLU A N 1
ATOM 1040 C CA . GLU A 1 130 ? 5.056 11.777 16.295 1.00 81.56 130 GLU A CA 1
ATOM 1041 C C . GLU A 1 130 ? 6.079 11.857 15.156 1.00 81.56 130 GLU A C 1
ATOM 1043 O O . GLU A 1 130 ? 7.236 12.226 15.365 1.00 81.56 130 GLU A O 1
ATOM 1048 N N . SER A 1 131 ? 5.654 11.510 13.941 1.00 71.25 131 SER A N 1
ATOM 1049 C CA . SER A 1 131 ? 6.531 11.451 12.767 1.00 71.25 131 SER A CA 1
ATOM 1050 C C . SER A 1 131 ? 6.859 12.839 12.199 1.00 71.25 131 SER A C 1
ATOM 1052 O O . SER A 1 131 ? 7.669 12.953 11.279 1.00 71.25 131 SER A O 1
ATOM 1054 N N . GLY A 1 132 ? 6.211 13.902 12.697 1.00 57.62 132 GLY A N 1
ATOM 1055 C CA . GLY A 1 132 ? 6.296 15.249 12.127 1.00 57.62 132 GLY A CA 1
ATOM 1056 C C . GLY A 1 132 ? 5.685 15.357 10.722 1.00 57.62 132 GLY A C 1
ATOM 1057 O O . GLY A 1 132 ? 5.902 16.351 10.024 1.00 57.62 132 GLY A O 1
ATOM 1058 N N . VAL A 1 133 ? 4.932 14.340 10.284 1.00 54.81 133 VAL A N 1
ATOM 1059 C CA . VAL A 1 133 ? 4.287 14.287 8.970 1.00 54.81 133 VAL A CA 1
ATOM 1060 C C . VAL A 1 133 ? 2.920 14.949 9.089 1.00 54.81 133 VAL A C 1
ATOM 1062 O O . VAL A 1 133 ? 1.913 14.319 9.403 1.00 54.81 133 VAL A O 1
ATOM 1065 N N . HIS A 1 134 ? 2.866 16.251 8.816 1.00 43.00 134 HIS A N 1
ATOM 1066 C CA . HIS A 1 134 ? 1.593 16.942 8.645 1.00 43.00 134 HIS A CA 1
ATOM 1067 C C . HIS A 1 134 ? 0.974 16.553 7.295 1.00 43.00 134 HIS A C 1
ATOM 1069 O O . HIS A 1 134 ? 1.442 16.986 6.240 1.00 43.00 134 HIS A O 1
ATOM 1075 N N . LEU A 1 135 ? -0.099 15.753 7.317 1.00 45.88 135 LEU A N 1
ATOM 1076 C CA . LEU A 1 135 ? -0.985 15.605 6.159 1.00 45.88 135 LEU A CA 1
ATOM 1077 C C . LEU A 1 135 ? -1.491 17.006 5.787 1.00 45.88 135 LEU A C 1
ATOM 1079 O O . LEU A 1 135 ? -2.127 17.664 6.610 1.00 45.88 135 LEU A O 1
ATOM 1083 N N . ALA A 1 136 ? -1.138 17.481 4.590 1.00 32.66 136 ALA A N 1
ATOM 1084 C CA . ALA A 1 136 ? -1.390 18.857 4.168 1.00 32.66 136 ALA A CA 1
ATOM 1085 C C . ALA A 1 136 ? -2.857 19.274 4.423 1.00 32.66 136 ALA A C 1
ATOM 1087 O O . ALA A 1 136 ? -3.767 18.498 4.112 1.00 32.66 136 ALA A O 1
ATOM 1088 N N . PRO A 1 137 ? -3.105 20.476 4.979 1.00 36.81 137 PRO A N 1
ATOM 1089 C CA . PRO A 1 137 ? -4.460 20.954 5.210 1.00 36.81 137 PRO A CA 1
ATOM 1090 C C . PRO A 1 137 ? -5.200 21.161 3.882 1.00 36.81 137 PRO A C 1
ATOM 1092 O O . PRO A 1 137 ? -4.603 21.500 2.860 1.00 36.81 137 PRO A O 1
ATOM 1095 N N . GLU A 1 138 ? -6.516 20.948 3.912 1.00 43.28 138 GLU A N 1
ATOM 1096 C CA . GLU A 1 138 ? -7.429 21.209 2.800 1.00 43.28 138 GLU A CA 1
ATOM 1097 C C . GLU A 1 138 ? -7.205 22.620 2.229 1.00 43.28 138 GLU A C 1
ATOM 1099 O O . GLU A 1 138 ? -7.349 23.613 2.943 1.00 43.28 138 GLU A O 1
ATOM 1104 N N . ASN A 1 139 ? -6.922 22.726 0.928 1.00 39.53 139 ASN A N 1
ATOM 1105 C CA . ASN A 1 139 ? -6.991 23.998 0.209 1.00 39.53 139 ASN A CA 1
ATOM 1106 C C . ASN A 1 139 ? -8.456 24.463 0.141 1.00 39.53 139 ASN A C 1
ATOM 1108 O O . ASN A 1 139 ? -9.156 24.232 -0.844 1.00 39.53 139 ASN A O 1
ATOM 1112 N N . LYS A 1 140 ? -8.927 25.144 1.187 1.00 43.09 140 LYS A N 1
ATOM 1113 C CA . LYS A 1 140 ? -10.165 25.935 1.184 1.00 43.09 140 LYS A CA 1
ATOM 1114 C C . LYS A 1 140 ? -9.873 27.401 0.854 1.00 43.09 140 LYS A C 1
ATOM 1116 O O . LYS A 1 140 ? -10.317 28.283 1.571 1.00 43.09 140 LYS A O 1
ATOM 1121 N N . GLU A 1 141 ? -9.154 27.687 -0.233 1.00 40.12 141 GLU A N 1
ATOM 1122 C CA . GLU A 1 141 ? -8.887 29.091 -0.601 1.00 40.12 141 GLU A CA 1
ATOM 1123 C C . GLU A 1 141 ? -8.777 29.378 -2.114 1.00 40.12 141 GLU A C 1
ATOM 1125 O O . GLU A 1 141 ? -8.209 30.392 -2.501 1.00 40.12 141 GLU A O 1
ATOM 1130 N N . GLU A 1 142 ? -9.356 28.558 -3.001 1.00 38.34 142 GLU A N 1
ATOM 1131 C CA . GLU A 1 142 ? -9.347 28.840 -4.457 1.00 38.34 142 GLU A CA 1
ATOM 1132 C C . GLU A 1 142 ? -10.724 29.161 -5.068 1.00 38.34 142 GLU A 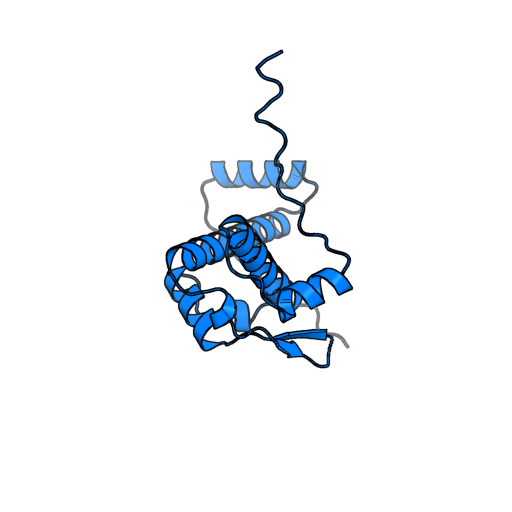C 1
ATOM 1134 O O . GLU A 1 142 ? -10.915 29.067 -6.276 1.00 38.34 142 GLU A O 1
ATOM 1139 N N . SER A 1 143 ? -11.727 29.584 -4.287 1.00 41.91 143 SER A N 1
ATOM 1140 C CA . SER A 1 143 ? -13.062 29.873 -4.863 1.00 41.91 143 SER A CA 1
ATOM 1141 C C . SER A 1 143 ? -13.694 31.227 -4.541 1.00 41.91 143 SER A C 1
ATOM 1143 O O . SER A 1 143 ? -14.868 31.409 -4.854 1.00 41.91 143 SER A O 1
ATOM 1145 N N . ARG A 1 144 ? -12.977 32.218 -3.986 1.00 42.81 144 ARG A N 1
ATOM 1146 C CA . ARG A 1 144 ? -13.579 33.556 -3.756 1.00 42.81 144 ARG A CA 1
ATOM 1147 C C . ARG A 1 144 ? -12.743 34.793 -4.100 1.00 42.81 144 ARG A C 1
ATOM 1149 O O . ARG A 1 144 ? -13.160 35.889 -3.755 1.00 42.81 144 ARG A O 1
ATOM 1156 N N . GLN A 1 145 ? -11.669 34.668 -4.881 1.00 42.56 145 GLN A N 1
ATOM 1157 C CA . GLN A 1 145 ? -11.073 35.832 -5.571 1.00 42.56 145 GLN A CA 1
ATOM 1158 C C . GLN A 1 145 ? -11.586 36.035 -7.012 1.00 42.56 145 GLN A C 1
ATOM 1160 O O . GLN A 1 145 ? -11.048 36.849 -7.750 1.00 42.56 145 GLN A O 1
ATOM 1165 N N . ALA A 1 146 ? -12.666 35.355 -7.416 1.00 48.66 146 ALA A N 1
ATOM 1166 C CA . ALA A 1 146 ? -13.302 35.555 -8.726 1.00 48.66 146 ALA A CA 1
ATOM 1167 C C . ALA A 1 146 ? -14.462 36.580 -8.730 1.00 48.66 146 ALA A C 1
ATOM 1169 O O . ALA A 1 146 ? -15.181 36.677 -9.722 1.00 48.66 146 ALA A O 1
ATOM 1170 N N . LEU A 1 147 ? -14.667 37.340 -7.647 1.00 46.12 147 LEU A N 1
ATOM 1171 C CA . LEU A 1 147 ? -15.627 38.452 -7.587 1.00 46.12 147 LEU A CA 1
ATOM 1172 C C . LEU A 1 147 ? -15.029 39.607 -6.769 1.00 46.12 147 LEU A C 1
ATOM 1174 O O . LEU A 1 147 ? -15.204 39.669 -5.553 1.00 46.12 147 LEU A O 1
ATOM 1178 N N . GLY A 1 148 ? -14.315 40.496 -7.457 1.00 40.59 148 GLY A N 1
ATOM 1179 C CA . GLY A 1 148 ? -13.771 41.754 -6.945 1.00 40.59 148 GLY A CA 1
ATOM 1180 C C . GLY A 1 148 ? -13.193 42.577 -8.080 1.00 40.59 148 GLY A C 1
ATOM 1181 O O . GLY A 1 148 ? -12.184 42.114 -8.650 1.00 40.59 148 GLY A O 1
#

Foldseek 3Di:
DDDPPPPDDDDDDDDPVVVVVLCVVCVVVVHDSVVSVVVVVLVVLLVLLLVLCVVVPDALCQQVWDQDPVRFIHGDLVVQLVSCVSSVHHSCPLVPDDSVSVLVSSLVSQLVCVVVVHDDDPRSVVSCVVVVNPSDDDPPDDPPVPPD

pLDDT: mean 85.64, std 18.57, range [32.66, 97.81]